Protein AF-A0A9D1MWI0-F1 (afdb_monomer)

Nearest PDB structures (foldseek):
  8dfk-assembly2_C  TM=7.932E-01  e=1.473E-01  Bacillus subtilis subsp. subtilis str. 168
  8dss-assembly1_A  TM=7.232E-01  e=2.250E-01  Geobacillus stearothermophilus ATCC 7953
  5xf9-assembly2_E  TM=3.780E-01  e=1.876E-01  Hydrogenophilus thermoluteolus
  5xfa-assembly2_E  TM=3.659E-01  e=5.928E-01  Hydrogenophilus thermoluteolus
  7d4i-assembly1_SC  TM=1.907E-01  e=3.040E+00  Saccharomyces cerevisiae S288C

Organism: NCBI:txid2840822

Solvent-accessible surface area (backbone atoms only — not comparable to full-atom values): 9830 Å² total; per-residue (Å²): 142,80,85,87,82,85,79,86,75,87,74,77,85,74,79,77,76,68,90,66,72,78,71,76,63,77,73,68,77,82,52,67,39,64,26,39,33,35,21,22,40,74,49,66,43,79,45,77,43,53,67,81,35,24,47,48,58,53,42,57,75,33,30,70,41,98,44,36,35,76,61,97,61,40,78,43,64,57,47,93,84,42,58,65,45,85,31,25,28,44,58,98,91,40,79,44,79,44,39,47,57,81,29,68,56,23,66,66,62,46,92,51,92,101,51,60,66,67,51,37,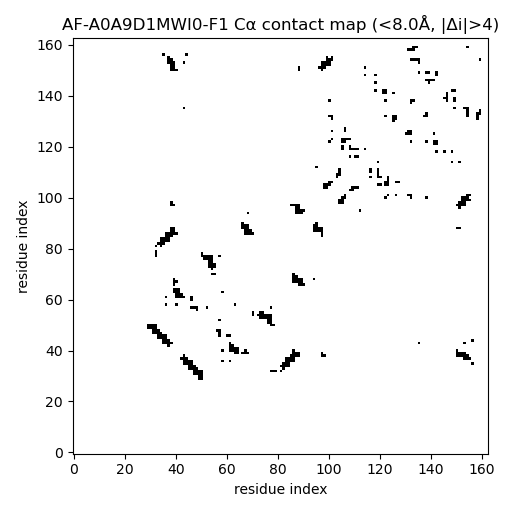44,40,45,24,56,43,29,74,74,69,66,59,67,56,47,70,69,59,45,30,64,58,33,51,98,43,31,91,52,46,46,51,29,26,66,56,73,81,49,57,65,84,120

pLDDT: mean 84.9, std 19.24, range [33.5, 98.44]

Mean predicted aligned error: 10.54 Å

Secondary structure (DSSP, 8-state):
-------------------------------EEEEEEEESBSS-EEEEEETT-BHHHHHHHH-B-TTB---SSTTPBP-TT--EEEE-EEETTEEE--EETTSHHHHTT---TTS-HHHHHHHHHHHHHHS---SHHHHHHHHGGGGGGGGGEE--HHHH---

Foldseek 3Di:
DDDDDDDDDDDDPPPPPPPCPPPPPPPDPFDKEWAQEKFQFPAGGIDIDTFQDFQLNRRVRRHHDPFWDQPPCRNHTDDNPRHYDQIWGDDPRDTDGAAALLDPCLLVLNDDPPAPSVLSPLSNVCCVVPVHDQALVSSLVSSPVPSVCSSSHIHDPVSNPPD

Sequence (163 aa):
MIAIILCCIVLCGCDVNFPFKPHVADAKPSMHFTVYVFGAVQNEGYVTVAEGADYNALLAEAGALPQTAWPAFPFTLVTEDTSFLAVQYVEGGKTYPCVNANGPLVTLRLPVENVPDEAVDLIADYVERCGKVKNKEMLEEILGEYAQHSYKFFISEADYEDN

Structure (mmCIF, N/CA/C/O backbone):
data_AF-A0A9D1MWI0-F1
#
_entry.id   AF-A0A9D1MWI0-F1
#
loop_
_atom_site.group_PDB
_atom_site.id
_atom_site.type_symbol
_atom_site.label_atom_id
_atom_site.label_alt_id
_atom_site.label_comp_id
_atom_site.label_asym_id
_atom_site.label_entity_id
_atom_site.label_seq_id
_atom_site.pdbx_PDB_ins_code
_atom_site.Cartn_x
_atom_site.Cartn_y
_atom_site.Cartn_z
_atom_site.occupancy
_atom_site.B_iso_or_equiv
_atom_site.auth_seq_id
_atom_site.auth_comp_id
_atom_site.auth_asym_id
_atom_site.auth_atom_id
_atom_site.pdbx_PDB_model_num
ATOM 1 N N . MET A 1 1 ? 62.112 41.359 -49.981 1.00 39.81 1 MET A N 1
ATOM 2 C CA . MET A 1 1 ? 60.868 40.605 -49.710 1.00 39.81 1 MET A CA 1
ATOM 3 C C . MET A 1 1 ? 60.790 39.471 -50.713 1.00 39.81 1 MET A C 1
ATOM 5 O O . MET A 1 1 ? 60.637 39.739 -51.895 1.00 39.81 1 MET A O 1
ATOM 9 N N . ILE A 1 2 ? 61.035 38.245 -50.255 1.00 37.75 2 ILE A N 1
ATOM 10 C CA . ILE A 1 2 ? 61.196 37.036 -51.072 1.00 37.75 2 ILE A CA 1
ATOM 11 C C . ILE A 1 2 ? 60.060 36.063 -50.727 1.00 37.75 2 ILE A C 1
ATOM 13 O O . ILE A 1 2 ? 59.808 35.834 -49.550 1.00 37.75 2 ILE A O 1
ATOM 17 N N . ALA A 1 3 ? 59.414 35.563 -51.787 1.00 33.50 3 ALA A N 1
ATOM 18 C CA . ALA A 1 3 ? 58.647 34.323 -51.966 1.00 33.50 3 ALA A CA 1
ATOM 19 C C . ALA A 1 3 ? 57.794 33.766 -50.804 1.00 33.50 3 ALA A C 1
ATOM 21 O O . ALA A 1 3 ? 58.319 33.248 -49.823 1.00 33.50 3 ALA A O 1
ATOM 22 N N . ILE A 1 4 ? 56.471 33.705 -51.012 1.00 47.69 4 ILE A N 1
ATOM 23 C CA . ILE A 1 4 ? 55.601 32.732 -50.334 1.00 47.69 4 ILE A CA 1
ATOM 24 C C . ILE A 1 4 ? 55.382 31.566 -51.300 1.00 47.69 4 ILE A C 1
ATOM 26 O O . ILE A 1 4 ? 54.828 31.724 -52.387 1.00 47.69 4 ILE A O 1
ATOM 30 N N . ILE A 1 5 ? 55.904 30.414 -50.890 1.00 48.19 5 ILE A N 1
ATOM 31 C CA . ILE A 1 5 ? 55.881 29.130 -51.584 1.00 48.19 5 ILE A CA 1
ATOM 32 C C . ILE A 1 5 ? 54.478 28.526 -51.469 1.00 48.19 5 ILE A C 1
ATOM 34 O O . ILE A 1 5 ? 53.982 28.275 -50.373 1.00 48.19 5 ILE A O 1
ATOM 38 N N . LEU A 1 6 ? 53.862 28.279 -52.623 1.00 47.75 6 LEU A N 1
ATOM 39 C CA . LEU A 1 6 ? 52.662 27.469 -52.781 1.00 47.75 6 LEU A CA 1
ATOM 40 C C . LEU A 1 6 ? 53.083 25.989 -52.749 1.00 47.75 6 LEU A C 1
ATOM 42 O O . LEU A 1 6 ? 53.576 25.463 -53.745 1.00 47.75 6 LEU A O 1
ATOM 46 N N . CYS A 1 7 ? 52.925 25.323 -51.604 1.00 40.28 7 CYS A N 1
ATOM 47 C CA . CYS A 1 7 ? 53.099 23.873 -51.499 1.00 40.28 7 CYS A CA 1
ATOM 48 C C . CYS A 1 7 ? 51.748 23.178 -51.679 1.00 40.28 7 CYS A C 1
ATOM 50 O O . CYS A 1 7 ? 50.958 23.060 -50.744 1.00 40.28 7 CYS A O 1
ATOM 52 N N . CYS A 1 8 ? 51.506 22.698 -52.897 1.00 43.69 8 CYS A N 1
ATOM 53 C CA . CYS A 1 8 ? 50.507 21.680 -53.183 1.00 43.69 8 CYS A CA 1
ATOM 54 C C . CYS A 1 8 ? 50.905 20.379 -52.475 1.00 43.69 8 CYS A C 1
ATOM 56 O O . CYS A 1 8 ? 51.820 19.689 -52.921 1.00 43.69 8 CYS A O 1
ATOM 58 N N . ILE A 1 9 ? 50.207 20.029 -51.395 1.00 54.09 9 ILE A N 1
ATOM 59 C CA . ILE A 1 9 ? 50.231 18.671 -50.855 1.00 54.09 9 ILE A CA 1
ATOM 60 C C . ILE A 1 9 ? 48.946 17.990 -51.316 1.00 54.09 9 ILE A C 1
ATOM 62 O O . ILE A 1 9 ? 47.867 18.182 -50.763 1.00 54.09 9 ILE A O 1
ATOM 66 N N . VAL A 1 10 ? 49.102 17.209 -52.381 1.00 49.28 10 VAL A N 1
ATOM 67 C CA . VAL A 1 10 ? 48.198 16.126 -52.754 1.00 49.28 10 VAL A CA 1
ATOM 68 C C . VAL A 1 10 ? 48.301 15.084 -51.644 1.00 49.28 10 VAL A C 1
ATOM 70 O O . VAL A 1 10 ? 49.299 14.374 -51.553 1.00 49.28 10 VAL A O 1
ATOM 73 N N . LEU A 1 11 ? 47.294 15.013 -50.777 1.00 45.34 11 LEU A N 1
ATOM 74 C CA . LEU A 1 11 ? 47.069 13.843 -49.937 1.00 45.34 11 LEU A CA 1
ATOM 75 C C . LEU A 1 11 ? 45.869 13.101 -50.503 1.00 45.34 11 LEU A C 1
ATOM 77 O O . LEU A 1 11 ? 44.740 13.586 -50.498 1.00 45.34 11 LEU A O 1
ATOM 81 N N . CYS A 1 12 ? 46.198 11.941 -51.063 1.00 42.78 12 CYS A N 1
ATOM 82 C CA . CYS A 1 12 ? 45.305 10.925 -51.571 1.00 42.78 12 CYS A CA 1
ATOM 83 C C . CYS A 1 12 ? 44.099 10.730 -50.650 1.00 42.78 12 CYS A C 1
ATOM 85 O O . CYS A 1 12 ? 44.253 10.471 -49.455 1.00 42.78 12 CYS A O 1
ATOM 87 N N . GLY A 1 13 ? 42.908 10.794 -51.244 1.00 42.75 13 GLY A N 1
ATOM 88 C CA . GLY A 1 13 ? 41.701 10.245 -50.654 1.00 42.75 13 GLY A CA 1
ATOM 89 C C . GLY A 1 13 ? 41.876 8.743 -50.470 1.00 42.75 13 GLY A C 1
ATOM 90 O O . GLY A 1 13 ? 41.648 7.962 -51.390 1.00 42.75 13 GLY A O 1
ATOM 91 N N . CYS A 1 14 ? 42.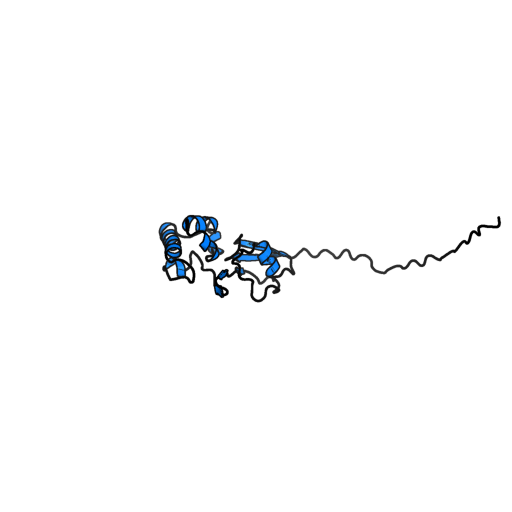300 8.342 -49.278 1.00 45.16 14 CYS A N 1
ATOM 92 C CA . CYS A 1 14 ? 41.923 7.050 -48.742 1.00 45.16 14 CYS A CA 1
ATOM 93 C C . CYS A 1 14 ? 40.499 7.221 -48.219 1.00 45.16 14 CYS A C 1
ATOM 95 O O . CYS A 1 14 ? 40.301 7.685 -47.096 1.00 45.16 14 CYS A O 1
ATOM 97 N N . ASP A 1 15 ? 39.517 6.876 -49.052 1.00 41.22 15 ASP A N 1
ATOM 98 C CA . ASP A 1 15 ? 38.183 6.518 -48.580 1.00 41.22 15 ASP A CA 1
ATOM 99 C C . ASP A 1 15 ? 38.358 5.364 -47.587 1.00 41.22 15 ASP A C 1
ATOM 101 O O . ASP A 1 15 ? 38.461 4.191 -47.957 1.00 41.22 15 ASP A O 1
ATOM 105 N N . VAL A 1 16 ? 38.455 5.690 -46.299 1.00 44.50 16 VAL A N 1
ATOM 106 C CA . VAL A 1 16 ? 38.190 4.732 -45.229 1.00 44.50 16 VAL A CA 1
ATOM 107 C C . VAL A 1 16 ? 36.699 4.453 -45.286 1.00 44.50 16 VAL A C 1
ATOM 109 O O . VAL A 1 16 ? 35.880 5.083 -44.624 1.00 44.50 16 VAL A O 1
ATOM 112 N N . ASN A 1 17 ? 36.363 3.508 -46.154 1.00 43.84 17 ASN A N 1
ATOM 113 C CA . ASN A 1 17 ? 35.065 2.881 -46.246 1.00 43.84 17 ASN A CA 1
ATOM 114 C C . ASN A 1 17 ? 34.872 2.087 -44.944 1.00 43.84 17 ASN A C 1
ATOM 116 O O . ASN A 1 17 ? 35.226 0.912 -44.849 1.00 43.84 17 ASN A O 1
ATOM 120 N N . PHE A 1 18 ? 34.420 2.768 -43.889 1.00 45.06 18 PHE A N 1
ATOM 121 C CA . PHE A 1 18 ? 33.989 2.115 -42.661 1.00 45.06 18 PHE A CA 1
ATOM 122 C C . PHE A 1 18 ? 32.847 1.162 -43.036 1.00 45.06 18 PHE A C 1
ATOM 124 O O . PHE A 1 18 ? 31.812 1.624 -43.520 1.00 45.06 18 PHE A O 1
ATOM 131 N N . PRO A 1 19 ? 32.967 -0.159 -42.809 1.00 44.00 19 PRO A N 1
ATOM 132 C CA . PRO A 1 19 ? 31.926 -1.116 -43.157 1.00 44.00 19 PRO A CA 1
ATOM 133 C C . PRO A 1 19 ? 30.846 -1.143 -42.071 1.00 44.00 19 PRO A C 1
ATOM 135 O O . PRO A 1 19 ? 30.324 -2.195 -41.724 1.00 44.00 19 PRO A O 1
ATOM 138 N N . PHE A 1 20 ? 30.510 0.013 -41.512 1.00 48.97 20 PHE A N 1
ATOM 139 C CA . PHE A 1 20 ? 29.340 0.167 -40.676 1.00 48.97 20 PHE A CA 1
ATOM 140 C C . PHE A 1 20 ? 28.348 0.969 -41.494 1.00 48.97 20 PHE A C 1
ATOM 142 O O . PHE A 1 20 ? 28.215 2.182 -41.354 1.00 48.97 20 PHE A O 1
ATOM 149 N N . LYS A 1 21 ? 27.617 0.256 -42.362 1.00 49.56 21 LYS A N 1
ATOM 150 C CA . LYS A 1 21 ? 26.245 0.681 -42.636 1.00 49.56 21 LYS A CA 1
ATOM 151 C C . LYS A 1 21 ? 25.631 0.936 -41.258 1.00 49.56 21 LYS A C 1
ATOM 153 O O . LYS A 1 21 ? 25.750 0.036 -40.421 1.00 49.56 21 LYS A O 1
ATOM 158 N N . PRO A 1 22 ? 25.030 2.104 -40.978 1.00 46.72 22 PRO A N 1
ATOM 159 C CA . PRO A 1 22 ? 24.180 2.200 -39.814 1.00 46.72 22 PRO A CA 1
ATOM 160 C C . PRO A 1 22 ? 23.142 1.105 -40.019 1.00 46.72 22 PRO A C 1
ATOM 162 O O . PRO A 1 22 ? 22.317 1.176 -40.932 1.00 46.72 22 PRO A O 1
ATOM 165 N N . HIS A 1 23 ? 23.257 0.028 -39.243 1.00 47.50 23 HIS A N 1
ATOM 166 C CA . HIS A 1 23 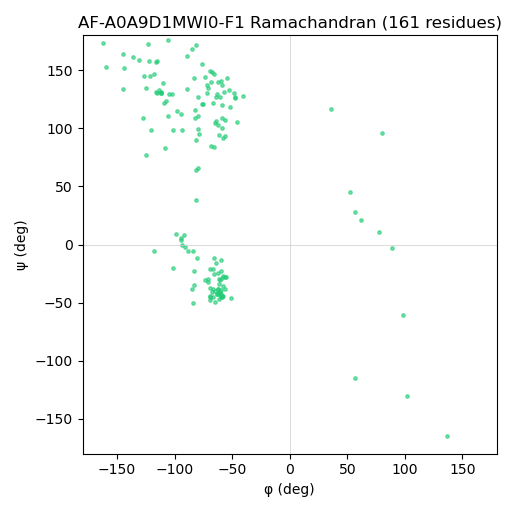? 22.112 -0.811 -39.000 1.00 47.50 23 HIS A CA 1
ATOM 167 C C . HIS A 1 23 ? 21.151 0.182 -38.364 1.00 47.50 23 HIS A C 1
ATOM 169 O O . HIS A 1 23 ? 21.313 0.571 -37.209 1.00 47.50 23 HIS A O 1
ATOM 175 N N . VAL A 1 24 ? 20.207 0.681 -39.161 1.00 50.97 24 VAL A N 1
ATOM 176 C CA . VAL A 1 24 ? 18.909 1.030 -38.619 1.00 50.97 24 VAL A CA 1
ATOM 177 C C . VAL A 1 24 ? 18.486 -0.301 -38.031 1.00 50.97 24 VAL A C 1
ATOM 179 O O . VAL A 1 24 ? 18.111 -1.212 -38.765 1.00 50.97 24 VAL A O 1
ATOM 182 N N . ALA A 1 25 ? 18.816 -0.490 -36.751 1.00 51.06 25 ALA A N 1
ATOM 183 C CA . ALA A 1 25 ? 18.333 -1.613 -35.995 1.00 51.06 25 ALA A CA 1
ATOM 184 C C . ALA A 1 25 ? 16.838 -1.539 -36.228 1.00 51.06 25 ALA A C 1
ATOM 186 O O . ALA A 1 25 ? 16.244 -0.487 -35.970 1.00 51.06 25 ALA A O 1
ATOM 187 N N . ASP A 1 26 ? 16.278 -2.583 -36.834 1.00 49.78 26 ASP A N 1
ATOM 188 C CA . ASP A 1 26 ? 14.845 -2.792 -36.819 1.00 49.78 26 ASP A CA 1
ATOM 189 C C . ASP A 1 26 ? 14.451 -2.549 -35.369 1.00 49.78 26 ASP A C 1
ATOM 191 O O . ASP A 1 26 ? 14.878 -3.299 -34.485 1.00 49.78 26 ASP A O 1
ATOM 195 N N . ALA A 1 27 ? 13.824 -1.400 -35.102 1.00 53.16 27 ALA A N 1
ATOM 196 C CA . ALA A 1 27 ? 13.504 -1.004 -33.751 1.00 53.16 27 ALA A CA 1
ATOM 197 C C . ALA A 1 27 ? 12.555 -2.092 -33.280 1.00 53.16 27 ALA A C 1
ATOM 199 O O . ALA A 1 27 ? 11.410 -2.152 -33.735 1.00 53.16 27 ALA A O 1
ATOM 200 N N . LYS A 1 28 ? 13.072 -3.024 -32.466 1.00 59.19 28 LYS A N 1
ATOM 201 C CA . LYS A 1 28 ? 12.231 -4.009 -31.807 1.00 59.19 28 LYS A CA 1
ATOM 202 C C . LYS A 1 28 ? 11.095 -3.198 -31.190 1.00 59.19 28 LYS A C 1
ATOM 204 O O . LYS A 1 28 ? 11.400 -2.166 -30.580 1.00 59.19 28 LYS A O 1
ATOM 209 N N . PRO A 1 29 ? 9.826 -3.589 -31.397 1.00 58.81 29 PRO A N 1
ATOM 210 C CA . PRO A 1 29 ? 8.735 -2.925 -30.706 1.00 58.81 29 PRO A CA 1
ATOM 211 C C . PRO A 1 29 ? 9.130 -2.835 -29.235 1.00 58.81 29 PRO A C 1
ATOM 213 O O . PRO A 1 29 ? 9.571 -3.839 -28.671 1.00 58.81 29 PRO A O 1
ATOM 216 N N . SER A 1 30 ? 9.103 -1.621 -28.676 1.00 74.12 30 SER A N 1
ATOM 217 C CA . SER A 1 30 ? 9.492 -1.401 -27.290 1.00 74.12 30 SER A CA 1
ATOM 218 C C . SER A 1 30 ? 8.576 -2.263 -26.439 1.00 74.12 30 SER A C 1
ATOM 220 O O . SER A 1 30 ? 7.366 -2.038 -26.393 1.00 74.12 30 SER A O 1
ATOM 222 N N . MET A 1 31 ? 9.128 -3.325 -25.859 1.00 88.12 31 MET A N 1
ATOM 223 C CA . MET A 1 31 ? 8.363 -4.165 -24.961 1.00 88.12 31 MET A CA 1
ATOM 224 C C . MET A 1 31 ? 8.139 -3.356 -23.686 1.00 88.12 31 MET A C 1
ATOM 226 O O . MET A 1 31 ? 9.045 -2.676 -23.202 1.00 88.12 31 MET A O 1
ATOM 230 N N . HIS A 1 32 ? 6.907 -3.373 -23.196 1.00 93.38 32 HIS A N 1
ATOM 231 C CA . HIS A 1 32 ? 6.519 -2.706 -21.966 1.00 93.38 32 HIS A CA 1
ATOM 232 C C . HIS A 1 32 ? 5.956 -3.740 -21.002 1.00 93.38 32 HIS A C 1
ATOM 234 O O . HIS A 1 32 ? 5.284 -4.683 -21.423 1.00 93.38 32 HIS A O 1
ATOM 240 N N . PHE A 1 33 ? 6.222 -3.537 -19.720 1.00 94.44 33 PHE A N 1
ATOM 241 C CA . PHE A 1 33 ? 5.673 -4.331 -18.634 1.00 94.44 33 PHE A CA 1
ATOM 242 C C . PHE A 1 33 ? 4.750 -3.451 -17.801 1.00 94.44 33 PHE A C 1
ATOM 244 O O . PHE A 1 33 ? 5.110 -2.324 -17.455 1.00 94.44 33 PHE A O 1
ATOM 251 N N . THR A 1 34 ? 3.563 -3.966 -17.495 1.00 94.81 34 THR A N 1
ATOM 252 C CA . THR A 1 34 ? 2.568 -3.289 -16.664 1.00 94.81 34 THR A CA 1
ATOM 253 C C . THR A 1 34 ? 2.487 -4.013 -15.329 1.00 94.81 34 THR A C 1
ATOM 255 O O . THR A 1 34 ? 2.225 -5.212 -15.295 1.00 94.81 34 THR A O 1
ATOM 258 N N . VAL A 1 35 ? 2.733 -3.287 -14.241 1.00 95.06 35 VAL A N 1
ATOM 259 C CA . VAL A 1 35 ? 2.808 -3.827 -12.878 1.00 95.06 35 VAL A CA 1
ATOM 260 C C . VAL A 1 35 ? 1.834 -3.067 -11.992 1.00 95.06 35 VAL A C 1
ATOM 262 O O . VAL A 1 35 ? 1.798 -1.837 -12.035 1.00 95.06 35 VAL A O 1
ATOM 265 N N . TYR A 1 36 ? 1.064 -3.773 -11.168 1.00 93.69 36 TYR A N 1
ATOM 266 C CA . TYR A 1 36 ? 0.227 -3.142 -10.152 1.00 93.69 36 TYR A CA 1
ATOM 267 C C . TYR A 1 36 ? 1.078 -2.754 -8.931 1.00 93.69 36 TYR A C 1
ATOM 269 O O . TYR A 1 36 ? 1.581 -3.613 -8.202 1.00 93.69 36 TYR A O 1
ATOM 277 N N . VAL A 1 37 ? 1.277 -1.455 -8.714 1.00 94.62 37 VAL A N 1
ATOM 278 C CA . VAL A 1 37 ? 2.067 -0.908 -7.603 1.00 94.62 37 VAL A CA 1
ATOM 279 C C . VAL A 1 37 ? 1.124 -0.386 -6.526 1.00 94.62 37 VAL A C 1
ATOM 281 O O . VAL A 1 37 ? 0.212 0.383 -6.821 1.00 94.62 37 VAL A O 1
ATOM 284 N N . PHE A 1 38 ? 1.339 -0.784 -5.273 1.00 93.19 38 PHE A N 1
ATOM 285 C CA . PHE A 1 38 ? 0.467 -0.396 -4.160 1.00 93.19 38 PHE A CA 1
ATOM 286 C C . PHE A 1 38 ? 1.229 -0.190 -2.847 1.00 93.19 38 PHE A C 1
ATOM 288 O O . PHE A 1 38 ? 2.359 -0.662 -2.696 1.00 93.19 38 PHE A O 1
ATOM 295 N N . GLY A 1 39 ? 0.596 0.479 -1.876 1.00 94.00 39 GLY A N 1
ATOM 296 C CA . GLY A 1 39 ? 1.157 0.742 -0.551 1.00 94.00 39 GLY A CA 1
ATOM 297 C C . GLY A 1 39 ? 1.683 2.168 -0.395 1.00 94.00 39 GLY A C 1
ATOM 298 O O . GLY A 1 39 ? 0.983 3.140 -0.672 1.00 94.00 39 GLY A O 1
ATOM 299 N N . ALA A 1 40 ? 2.911 2.314 0.098 1.00 95.56 40 ALA A N 1
ATOM 300 C CA . ALA A 1 40 ? 3.501 3.612 0.412 1.00 95.56 40 ALA A CA 1
ATOM 301 C C . ALA A 1 40 ? 4.045 4.324 -0.839 1.00 95.56 40 ALA A C 1
ATOM 303 O O . ALA A 1 40 ? 5.252 4.527 -0.974 1.00 95.56 40 ALA A O 1
ATOM 304 N N . VAL A 1 41 ? 3.149 4.704 -1.748 1.00 95.38 41 VAL A N 1
ATOM 305 C CA . VAL A 1 41 ? 3.410 5.483 -2.969 1.00 95.38 41 VAL A CA 1
ATOM 306 C C . VAL A 1 41 ? 2.349 6.571 -3.140 1.00 95.38 41 VAL A C 1
ATOM 308 O O . VAL A 1 41 ? 1.290 6.515 -2.521 1.00 95.38 41 VAL A O 1
ATOM 311 N N . GLN A 1 42 ? 2.642 7.576 -3.962 1.00 92.81 42 GLN A N 1
ATOM 312 C CA . GLN A 1 42 ? 1.712 8.657 -4.292 1.00 92.81 42 GLN A CA 1
ATOM 313 C C . GLN A 1 42 ? 0.557 8.141 -5.151 1.00 92.81 42 GLN A C 1
ATOM 315 O O . GLN A 1 42 ? -0.596 8.467 -4.886 1.00 92.81 42 GLN A O 1
ATOM 320 N N . ASN A 1 43 ? 0.871 7.326 -6.161 1.00 89.88 43 ASN A N 1
ATOM 321 C CA . ASN A 1 43 ? -0.099 6.817 -7.120 1.00 89.88 43 ASN A CA 1
ATOM 322 C C . ASN A 1 43 ? -0.114 5.286 -7.064 1.00 89.88 43 ASN A C 1
ATOM 324 O O . ASN A 1 43 ? 0.747 4.628 -7.647 1.00 89.88 43 ASN A O 1
ATOM 328 N N . GLU A 1 44 ? -1.087 4.721 -6.345 1.00 90.19 44 GLU A N 1
ATOM 329 C CA . GLU A 1 44 ? -1.379 3.286 -6.435 1.00 90.19 44 GLU A CA 1
ATOM 330 C C . GLU A 1 44 ? -2.079 2.974 -7.763 1.00 90.19 44 GLU A C 1
ATOM 332 O O . GLU A 1 44 ? -2.898 3.761 -8.247 1.00 90.19 44 GLU A O 1
ATOM 337 N N . GLY A 1 45 ? -1.778 1.812 -8.336 1.00 90.19 45 GLY A N 1
ATOM 338 C CA . GLY A 1 45 ? -2.397 1.340 -9.566 1.00 90.19 45 GLY A CA 1
ATOM 339 C C . GLY A 1 45 ? -1.404 0.732 -10.545 1.00 90.19 45 GLY A C 1
ATOM 340 O O . GLY A 1 45 ? -0.268 0.395 -10.211 1.00 90.19 45 GLY A O 1
ATOM 341 N N . TYR A 1 46 ? -1.855 0.584 -11.786 1.00 92.69 46 TYR A N 1
ATOM 342 C CA . TYR A 1 46 ? -1.034 0.045 -12.857 1.00 92.69 46 TYR A CA 1
ATOM 343 C C . TYR A 1 46 ? -0.018 1.063 -13.363 1.00 92.69 46 TYR A C 1
ATOM 345 O O . TYR A 1 46 ? -0.372 2.116 -13.892 1.00 92.69 46 TYR A O 1
ATOM 353 N N . VAL A 1 47 ? 1.254 0.693 -13.270 1.00 94.56 47 VAL A N 1
ATOM 354 C CA . VAL A 1 47 ? 2.382 1.459 -13.789 1.00 94.56 47 VAL A CA 1
ATOM 355 C C . VAL A 1 47 ? 2.997 0.689 -14.948 1.00 94.56 47 VAL A C 1
ATOM 357 O O . VAL A 1 47 ? 3.248 -0.511 -14.849 1.00 94.56 47 VAL A O 1
ATOM 360 N N . THR A 1 48 ? 3.221 1.377 -16.067 1.00 94.56 48 THR A N 1
ATOM 361 C CA . THR A 1 48 ? 3.818 0.781 -17.267 1.00 94.56 48 THR A CA 1
ATOM 362 C C . THR A 1 48 ? 5.243 1.280 -17.443 1.00 94.56 48 THR A C 1
ATOM 364 O O . THR A 1 48 ? 5.472 2.480 -17.558 1.00 94.56 48 THR A O 1
ATOM 367 N N . VAL A 1 49 ? 6.194 0.353 -17.513 1.00 94.31 49 VAL A N 1
ATOM 368 C CA . VAL A 1 49 ? 7.622 0.632 -17.702 1.00 94.31 49 VAL A CA 1
ATOM 369 C C . VAL A 1 49 ? 8.146 -0.064 -18.954 1.00 94.31 49 VAL A C 1
ATOM 371 O O . VAL A 1 49 ? 7.543 -1.012 -19.450 1.00 94.31 49 VAL A O 1
ATOM 374 N N . ALA A 1 50 ? 9.250 0.427 -19.513 1.00 94.00 50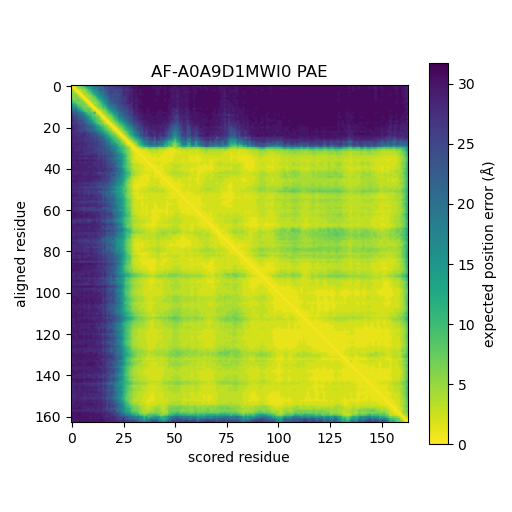 ALA A N 1
ATOM 375 C CA . ALA A 1 50 ? 9.905 -0.222 -20.649 1.00 94.00 50 ALA A CA 1
ATOM 376 C C . ALA A 1 50 ? 10.698 -1.468 -20.212 1.00 94.00 50 ALA A C 1
ATOM 378 O O . ALA A 1 50 ? 11.157 -1.558 -19.073 1.00 94.00 50 ALA A O 1
ATOM 379 N N . GLU A 1 51 ? 10.908 -2.407 -21.134 1.00 93.88 51 GLU A N 1
ATOM 380 C CA . GLU A 1 51 ? 11.825 -3.533 -20.950 1.00 93.88 51 GLU A CA 1
ATOM 381 C C . GLU A 1 51 ? 13.217 -3.034 -20.536 1.00 93.88 51 GLU A C 1
ATOM 383 O O . GLU A 1 51 ? 13.764 -2.091 -21.113 1.00 93.88 51 GLU A O 1
ATOM 388 N N . GLY A 1 52 ? 13.786 -3.670 -19.510 1.00 92.69 52 GLY A N 1
ATOM 389 C CA . GLY A 1 52 ? 15.050 -3.258 -18.901 1.00 92.69 52 GLY A CA 1
ATOM 390 C C . GLY A 1 52 ? 14.906 -2.249 -17.758 1.00 92.69 52 GLY A C 1
ATOM 391 O O . GLY A 1 52 ? 15.915 -1.920 -17.136 1.00 92.69 52 GLY A O 1
ATOM 392 N N . ALA A 1 53 ? 13.691 -1.786 -17.444 1.00 95.69 53 ALA A N 1
ATOM 393 C CA . ALA A 1 53 ? 13.427 -1.050 -16.212 1.00 95.69 53 ALA A CA 1
ATOM 394 C C . ALA A 1 53 ? 13.618 -1.943 -14.976 1.00 95.69 53 ALA A C 1
ATOM 396 O O . ALA A 1 53 ? 13.326 -3.140 -15.000 1.00 95.69 53 ALA A O 1
ATOM 397 N N . ASP A 1 54 ? 14.085 -1.345 -13.885 1.00 96.00 54 ASP A N 1
ATOM 398 C CA . ASP A 1 54 ? 14.198 -1.984 -12.579 1.00 96.00 54 ASP A CA 1
ATOM 399 C C . ASP A 1 54 ? 13.113 -1.488 -11.612 1.00 96.00 54 ASP A C 1
ATOM 401 O O . ASP A 1 54 ? 12.300 -0.612 -11.927 1.00 96.00 54 ASP A O 1
ATOM 405 N N . TYR A 1 55 ? 13.076 -2.068 -10.413 1.00 95.69 55 TYR A N 1
ATOM 406 C CA . TYR A 1 55 ? 12.116 -1.679 -9.379 1.00 95.69 55 TYR A CA 1
ATOM 407 C C . TYR A 1 55 ? 12.282 -0.222 -8.932 1.00 95.69 55 TYR A C 1
ATOM 409 O O . TYR A 1 55 ? 11.317 0.377 -8.463 1.00 95.69 55 TYR A O 1
ATOM 417 N N . ASN A 1 56 ? 13.470 0.367 -9.083 1.00 94.50 56 ASN A N 1
ATOM 418 C CA . ASN A 1 56 ? 13.692 1.783 -8.810 1.00 94.50 56 ASN A CA 1
ATOM 419 C C . ASN A 1 56 ? 12.975 2.664 -9.841 1.00 94.50 56 ASN A C 1
ATOM 421 O O . ASN A 1 56 ? 12.232 3.562 -9.454 1.00 94.50 56 ASN A O 1
ATOM 425 N N . ALA A 1 57 ? 13.116 2.367 -11.135 1.00 94.06 57 ALA A N 1
ATOM 426 C CA . ALA A 1 57 ? 12.374 3.054 -12.190 1.00 94.06 57 ALA A CA 1
ATOM 427 C C . ALA A 1 57 ? 10.857 2.898 -12.003 1.00 94.06 57 ALA A C 1
ATOM 429 O O . ALA A 1 57 ? 10.126 3.882 -12.061 1.00 94.06 57 ALA A O 1
ATOM 430 N N . LEU A 1 58 ? 10.391 1.685 -11.691 1.00 94.81 58 LEU A N 1
ATOM 431 C CA . LEU A 1 58 ? 8.978 1.422 -11.415 1.00 94.81 58 LEU A CA 1
ATOM 432 C C . LEU A 1 58 ? 8.447 2.254 -10.233 1.00 94.81 58 LEU A C 1
ATOM 434 O O . LEU A 1 58 ? 7.373 2.846 -10.315 1.00 94.81 58 LEU A O 1
ATOM 438 N N . LEU A 1 59 ? 9.211 2.331 -9.142 1.00 95.38 59 LEU A N 1
ATOM 439 C CA . LEU A 1 59 ? 8.844 3.107 -7.959 1.00 95.38 59 LEU A CA 1
ATOM 440 C C . LEU A 1 59 ? 8.928 4.623 -8.196 1.00 95.38 59 LEU A C 1
ATOM 442 O O . LEU A 1 59 ? 8.144 5.380 -7.624 1.00 95.38 59 LEU A O 1
ATOM 446 N N . ALA A 1 60 ? 9.856 5.076 -9.040 1.00 93.06 60 ALA A N 1
ATOM 447 C CA . ALA A 1 60 ? 9.948 6.473 -9.447 1.00 93.06 60 ALA A CA 1
ATOM 448 C C . ALA A 1 60 ? 8.690 6.914 -10.211 1.00 93.06 60 ALA A C 1
ATOM 450 O O . ALA A 1 60 ? 8.160 7.984 -9.919 1.00 93.06 60 ALA A O 1
ATOM 451 N N . GLU A 1 61 ? 8.178 6.070 -11.111 1.00 94.94 61 GLU A N 1
ATOM 452 C CA . GLU A 1 61 ? 6.926 6.311 -11.842 1.00 94.94 61 GLU A CA 1
ATOM 453 C C . GLU A 1 61 ? 5.692 6.283 -10.919 1.00 94.94 61 GLU A C 1
ATOM 455 O O . GLU A 1 61 ? 4.817 7.141 -11.027 1.00 94.94 61 GLU A O 1
ATOM 460 N N . ALA A 1 62 ? 5.633 5.354 -9.955 1.00 94.94 62 ALA A N 1
ATOM 461 C CA . ALA A 1 62 ? 4.558 5.313 -8.952 1.00 94.94 62 ALA A CA 1
ATOM 462 C C . ALA A 1 62 ? 4.581 6.519 -7.983 1.00 94.94 62 ALA A C 1
ATOM 464 O O . ALA A 1 62 ? 3.573 6.862 -7.360 1.00 94.94 62 ALA A O 1
ATOM 465 N N . GLY A 1 63 ? 5.736 7.177 -7.860 1.00 95.81 63 GLY A N 1
ATOM 466 C CA . GLY A 1 63 ? 5.968 8.312 -6.978 1.00 95.81 63 GLY A CA 1
ATOM 467 C C . GLY A 1 63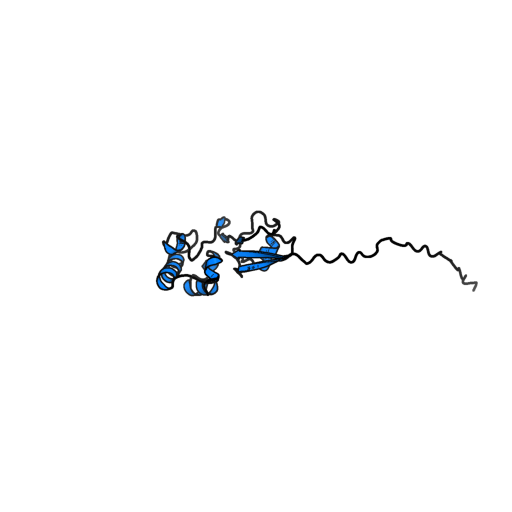 ? 6.222 7.874 -5.539 1.00 95.81 63 GLY A C 1
ATOM 468 O O . GLY A 1 63 ? 5.294 7.687 -4.757 1.00 95.81 63 GLY A O 1
ATOM 469 N N . ALA A 1 64 ? 7.491 7.759 -5.150 1.00 94.69 64 ALA A N 1
ATOM 470 C CA . ALA A 1 64 ? 7.851 7.494 -3.760 1.00 94.69 64 ALA A CA 1
ATOM 471 C C . ALA A 1 64 ? 7.387 8.629 -2.820 1.00 94.69 64 ALA A C 1
ATOM 473 O O . ALA A 1 64 ? 7.486 9.822 -3.126 1.00 94.69 64 ALA A O 1
ATOM 474 N N . LEU A 1 65 ? 6.901 8.243 -1.646 1.00 95.38 65 LEU A N 1
ATOM 475 C CA . LEU A 1 65 ? 6.628 9.106 -0.503 1.00 95.38 65 LEU A CA 1
ATOM 476 C C . LEU A 1 65 ? 7.880 9.224 0.387 1.00 95.38 65 LEU A C 1
ATOM 478 O O . LEU A 1 65 ? 8.758 8.360 0.350 1.00 95.38 65 LEU A O 1
ATOM 482 N N . PRO A 1 66 ? 7.962 10.239 1.267 1.00 94.81 66 PRO A N 1
ATOM 483 C CA . PRO A 1 66 ? 9.032 10.325 2.266 1.00 94.81 66 PRO A CA 1
ATOM 484 C C . PRO A 1 66 ? 9.138 9.091 3.175 1.00 94.81 66 PRO A C 1
ATOM 486 O O . PRO A 1 66 ? 10.215 8.782 3.678 1.00 94.81 66 PRO A O 1
ATOM 489 N N . GLN A 1 67 ? 8.020 8.398 3.394 1.00 96.19 67 GLN A N 1
ATOM 490 C CA . GLN A 1 67 ? 7.919 7.198 4.221 1.00 96.19 67 GLN A CA 1
ATOM 491 C C . GLN A 1 67 ? 8.136 5.907 3.428 1.00 96.19 67 GLN A C 1
ATOM 493 O O . GLN A 1 67 ? 8.101 4.838 4.026 1.00 96.19 67 GLN A O 1
ATOM 498 N N . THR A 1 68 ? 8.348 5.959 2.112 1.00 96.69 68 THR A N 1
ATOM 499 C CA . THR A 1 68 ? 8.549 4.758 1.296 1.00 96.69 68 THR A CA 1
ATOM 500 C C . THR A 1 68 ? 9.771 3.970 1.757 1.00 96.69 68 THR A C 1
ATOM 502 O O . THR A 1 68 ? 10.889 4.487 1.820 1.00 96.69 68 THR A O 1
ATOM 505 N N . ALA A 1 69 ? 9.574 2.682 2.022 1.00 95.38 69 ALA A N 1
ATOM 506 C CA . ALA A 1 69 ? 10.660 1.732 2.160 1.00 95.38 69 ALA A CA 1
ATOM 507 C C . ALA A 1 69 ? 11.097 1.270 0.774 1.00 95.38 69 ALA A C 1
ATOM 509 O O . ALA A 1 69 ? 10.349 0.608 0.053 1.00 95.38 69 ALA A O 1
ATOM 510 N N . TRP A 1 70 ? 12.336 1.597 0.418 1.00 91.00 70 TRP A N 1
ATOM 511 C CA . TRP A 1 70 ? 12.928 1.110 -0.818 1.00 91.00 70 TRP A CA 1
ATOM 512 C C . TRP A 1 70 ? 12.973 -0.426 -0.833 1.00 91.00 70 TRP A C 1
ATOM 514 O O . TRP A 1 70 ? 13.282 -1.035 0.199 1.00 91.00 70 TRP A O 1
ATOM 524 N N . PRO A 1 71 ? 12.701 -1.070 -1.986 1.00 88.25 71 PRO A N 1
ATOM 525 C CA . PRO A 1 71 ? 12.839 -2.513 -2.123 1.00 88.25 71 PRO A CA 1
ATOM 526 C C . PRO A 1 71 ? 14.240 -2.969 -1.714 1.00 88.25 71 PRO A C 1
ATOM 528 O O . PRO A 1 71 ? 15.225 -2.300 -2.018 1.00 88.25 71 PRO A O 1
ATOM 531 N N . ALA A 1 72 ? 14.350 -4.139 -1.078 1.00 88.19 72 ALA A N 1
ATOM 532 C CA . ALA A 1 72 ? 15.647 -4.691 -0.668 1.00 88.19 72 ALA A CA 1
ATOM 533 C C . ALA A 1 72 ? 16.607 -4.901 -1.856 1.00 88.19 72 ALA A C 1
ATOM 535 O O . ALA A 1 72 ? 17.824 -4.813 -1.702 1.00 88.19 72 ALA A O 1
ATOM 536 N N . PHE A 1 73 ? 16.046 -5.146 -3.044 1.00 90.31 73 PHE A N 1
ATOM 537 C CA . PHE A 1 73 ? 16.769 -5.306 -4.301 1.00 90.31 73 PHE A CA 1
ATOM 538 C C . PHE A 1 73 ? 16.219 -4.310 -5.336 1.00 90.31 73 PHE A C 1
ATOM 540 O O . PHE A 1 73 ? 15.427 -4.689 -6.197 1.00 90.31 73 PHE A O 1
ATOM 547 N N . PRO A 1 74 ? 16.589 -3.019 -5.247 1.00 91.00 74 PRO A N 1
ATOM 548 C CA . PRO A 1 74 ? 15.995 -1.974 -6.085 1.00 91.00 74 PRO A CA 1
ATOM 549 C C . PRO A 1 74 ? 16.397 -2.090 -7.564 1.00 91.00 74 PRO A C 1
ATOM 551 O O . PRO A 1 74 ? 15.689 -1.590 -8.426 1.00 91.00 74 PRO A O 1
ATOM 554 N N . PHE A 1 75 ? 17.501 -2.785 -7.855 1.00 94.31 75 PHE A N 1
ATOM 555 C CA . PHE A 1 75 ? 18.007 -3.034 -9.211 1.00 94.31 75 PHE A CA 1
ATOM 556 C C . PHE A 1 75 ? 17.489 -4.345 -9.824 1.00 94.31 75 PHE A C 1
ATOM 558 O O . PHE A 1 75 ? 17.986 -4.782 -10.862 1.00 94.31 75 PHE A O 1
ATOM 565 N N . THR A 1 76 ? 16.534 -5.019 -9.172 1.00 95.38 76 THR A N 1
ATOM 566 C CA . THR A 1 76 ? 15.844 -6.160 -9.781 1.00 95.38 76 THR A CA 1
ATOM 567 C C . THR A 1 76 ? 15.061 -5.669 -10.990 1.00 95.38 76 THR A C 1
ATOM 569 O O . THR A 1 76 ? 14.282 -4.724 -10.879 1.00 95.38 76 THR A O 1
ATOM 572 N N . LEU A 1 77 ? 15.287 -6.309 -12.137 1.00 96.38 77 LEU A N 1
ATOM 573 C CA . LEU A 1 77 ? 14.586 -5.987 -13.373 1.00 96.38 77 LEU A CA 1
ATOM 574 C C . LEU A 1 77 ? 13.112 -6.370 -13.274 1.00 96.38 77 LEU A C 1
ATOM 576 O O . LEU A 1 77 ? 12.775 -7.446 -12.779 1.00 96.38 77 LEU A O 1
ATOM 580 N N . VAL A 1 78 ? 12.259 -5.503 -13.807 1.00 95.81 78 VAL A N 1
ATOM 581 C CA . VAL A 1 78 ? 10.865 -5.825 -14.094 1.00 95.81 78 VAL A CA 1
ATOM 582 C C . VAL A 1 78 ? 10.838 -6.767 -15.295 1.00 95.81 78 VAL A C 1
ATOM 584 O O . VAL A 1 78 ? 11.474 -6.511 -16.320 1.00 95.81 78 VAL A O 1
ATOM 587 N N . THR A 1 79 ? 10.111 -7.867 -15.153 1.00 94.75 79 THR A N 1
ATOM 588 C CA . THR A 1 79 ? 9.927 -8.893 -16.187 1.00 94.75 79 THR A CA 1
ATOM 589 C C . THR A 1 79 ? 8.444 -9.090 -16.491 1.00 94.75 79 THR A C 1
ATOM 591 O O . THR A 1 79 ? 7.587 -8.571 -15.777 1.00 94.75 79 THR A O 1
ATOM 594 N N . GLU A 1 80 ? 8.126 -9.887 -17.514 1.00 92.69 80 GLU A N 1
ATOM 595 C CA . GLU A 1 80 ? 6.741 -10.262 -17.850 1.00 92.69 80 GLU A CA 1
ATOM 596 C C . GLU A 1 80 ? 5.991 -10.957 -16.700 1.00 92.69 80 GLU A C 1
ATOM 598 O O . GLU A 1 80 ? 4.776 -10.828 -16.590 1.00 92.69 80 GLU A O 1
ATOM 603 N N . ASP A 1 81 ? 6.722 -11.627 -15.806 1.00 93.38 81 ASP A N 1
ATOM 604 C CA . ASP A 1 81 ? 6.170 -12.309 -14.630 1.00 93.38 81 ASP A CA 1
ATOM 605 C C . ASP A 1 81 ? 5.955 -11.366 -13.430 1.00 93.38 81 ASP A C 1
ATOM 607 O O . ASP A 1 81 ? 5.432 -11.771 -12.390 1.00 93.38 81 ASP A O 1
ATOM 611 N N . THR A 1 82 ? 6.384 -10.105 -13.526 1.00 93.94 82 THR A N 1
ATOM 612 C CA . THR A 1 82 ? 6.239 -9.130 -12.439 1.00 93.94 82 THR A CA 1
ATOM 613 C C . THR A 1 82 ? 4.828 -8.549 -12.452 1.00 93.94 82 THR A C 1
ATOM 615 O O . THR A 1 82 ? 4.575 -7.538 -13.093 1.00 93.94 82 THR A O 1
ATOM 618 N N . SER A 1 83 ? 3.889 -9.175 -11.741 1.00 91.25 83 SER A N 1
ATOM 619 C CA . SER A 1 83 ? 2.491 -8.708 -11.730 1.00 91.25 83 SER A CA 1
ATOM 620 C C . SER A 1 83 ? 2.228 -7.575 -10.736 1.00 91.25 83 SER A C 1
ATOM 622 O O . SER A 1 83 ? 1.429 -6.684 -11.014 1.00 91.25 83 SER A O 1
ATOM 624 N N . PHE A 1 84 ? 2.897 -7.587 -9.580 1.00 92.88 84 PHE A N 1
ATOM 625 C CA . PHE A 1 84 ? 2.659 -6.611 -8.519 1.00 92.88 84 PHE A CA 1
ATOM 626 C C . PHE A 1 84 ? 3.933 -6.207 -7.775 1.00 92.88 84 PHE A C 1
ATOM 628 O O . PHE A 1 84 ? 4.862 -7.001 -7.615 1.00 92.88 84 PHE A O 1
ATOM 635 N N . LEU A 1 85 ? 3.940 -4.981 -7.250 1.00 94.06 85 LEU A N 1
ATOM 636 C CA . LEU A 1 85 ? 4.957 -4.480 -6.329 1.00 94.06 85 LEU A CA 1
ATOM 637 C C . LEU A 1 85 ? 4.286 -3.897 -5.079 1.00 94.06 85 LEU A C 1
ATOM 639 O O . LEU A 1 85 ? 3.691 -2.822 -5.118 1.00 94.06 85 LEU A O 1
ATOM 643 N N . ALA A 1 86 ? 4.434 -4.606 -3.957 1.00 93.06 86 ALA A N 1
ATOM 644 C CA . ALA A 1 86 ? 4.014 -4.133 -2.642 1.00 93.06 86 ALA A CA 1
ATOM 645 C C . ALA A 1 86 ? 5.088 -3.210 -2.048 1.00 93.06 86 ALA A C 1
ATOM 647 O O . ALA A 1 86 ? 6.169 -3.668 -1.659 1.00 93.06 86 ALA A O 1
ATOM 648 N N . VAL A 1 87 ? 4.796 -1.915 -1.970 1.00 95.44 87 VAL A N 1
ATOM 649 C CA . VAL A 1 87 ? 5.716 -0.900 -1.455 1.00 95.44 87 VAL A CA 1
ATOM 650 C C . VAL A 1 87 ? 5.441 -0.669 0.024 1.00 95.44 87 VAL A C 1
ATOM 652 O O . VAL A 1 87 ? 4.400 -0.145 0.405 1.00 95.44 87 VAL A O 1
ATOM 655 N N . GLN A 1 88 ? 6.399 -1.065 0.857 1.00 95.56 88 GLN A N 1
ATOM 656 C CA . GLN A 1 88 ? 6.309 -0.968 2.315 1.00 95.56 88 GLN A CA 1
ATOM 657 C C . GLN A 1 88 ? 6.651 0.444 2.812 1.00 95.56 88 GLN A C 1
ATOM 659 O O . GLN A 1 88 ? 7.148 1.267 2.040 1.00 95.56 88 GLN A O 1
ATOM 664 N N . TYR A 1 89 ? 6.447 0.728 4.102 1.00 96.19 89 TYR A N 1
ATOM 665 C CA . TYR A 1 89 ? 6.800 2.023 4.702 1.00 96.19 89 TYR A CA 1
ATOM 666 C C . TYR A 1 89 ? 7.878 1.915 5.784 1.00 96.19 89 TYR A C 1
ATOM 668 O O . TYR A 1 89 ? 8.083 0.855 6.373 1.00 96.19 89 TYR A O 1
ATOM 676 N N . VAL A 1 90 ? 8.581 3.020 6.045 1.00 95.88 90 VAL A N 1
ATOM 677 C CA . VAL A 1 90 ? 9.594 3.158 7.097 1.00 95.88 90 VAL A CA 1
ATOM 678 C C . VAL A 1 90 ? 9.105 4.109 8.177 1.00 95.88 90 VAL A C 1
ATOM 680 O O . VAL A 1 90 ? 8.729 5.246 7.901 1.00 95.88 90 VAL A O 1
ATOM 683 N N . GLU A 1 91 ? 9.200 3.677 9.430 1.00 94.81 91 GLU A N 1
ATOM 684 C CA . GLU A 1 91 ? 8.907 4.509 10.595 1.00 94.81 91 GLU A CA 1
ATOM 685 C C . GLU A 1 91 ? 9.846 4.141 11.748 1.00 94.81 91 GLU A C 1
ATOM 687 O O . GLU A 1 91 ? 10.136 2.971 11.996 1.00 94.81 91 GLU A O 1
ATOM 692 N N . GLY A 1 92 ? 10.430 5.139 12.416 1.00 92.00 92 GLY A N 1
ATOM 693 C CA . GLY A 1 92 ? 11.402 4.886 13.490 1.00 92.00 92 GLY A CA 1
ATOM 694 C C . GLY A 1 92 ? 12.610 4.027 13.073 1.00 92.00 92 GLY A C 1
ATOM 695 O O . GLY A 1 92 ? 13.166 3.310 13.902 1.00 92.00 92 GLY A O 1
ATOM 696 N N . GLY A 1 93 ? 12.998 4.061 11.791 1.00 91.31 93 GLY A N 1
ATOM 697 C CA . GLY A 1 93 ? 14.116 3.278 11.248 1.00 91.31 93 GLY A CA 1
ATOM 698 C C . GLY A 1 93 ? 13.812 1.798 10.992 1.00 91.31 93 GLY A C 1
ATOM 699 O O . GLY A 1 93 ? 14.737 1.028 10.738 1.00 91.31 93 GLY A O 1
ATOM 700 N N . LYS A 1 94 ? 12.542 1.388 11.057 1.00 93.88 94 LYS A N 1
ATOM 701 C CA . LYS A 1 94 ? 12.088 0.025 10.758 1.00 93.88 94 LYS A CA 1
ATOM 702 C C . LYS A 1 94 ? 11.129 0.028 9.576 1.00 93.88 94 LYS A C 1
ATOM 704 O O . LYS A 1 94 ? 10.366 0.975 9.413 1.00 93.88 94 LYS A O 1
ATOM 709 N N . THR A 1 95 ? 11.171 -1.041 8.789 1.00 94.94 95 THR A N 1
ATOM 710 C CA . THR A 1 95 ? 10.240 -1.273 7.680 1.00 94.94 95 THR A CA 1
ATOM 711 C C . THR A 1 95 ? 9.016 -2.032 8.175 1.00 94.94 95 THR A C 1
ATOM 713 O O . THR A 1 95 ? 9.166 -3.047 8.856 1.00 94.94 95 THR A O 1
ATOM 716 N N . TYR A 1 96 ? 7.829 -1.583 7.781 1.00 95.12 96 TYR A N 1
ATOM 717 C CA . TYR A 1 96 ? 6.547 -2.181 8.140 1.00 95.12 96 TYR A CA 1
ATOM 718 C C . TYR A 1 96 ? 5.709 -2.485 6.903 1.00 95.12 96 TYR A C 1
ATOM 720 O O . TYR A 1 96 ? 5.760 -1.722 5.933 1.00 95.12 96 TYR A O 1
ATOM 728 N N . PRO A 1 97 ? 4.930 -3.580 6.929 1.00 93.94 97 PRO A N 1
ATOM 729 C CA . PRO A 1 97 ? 4.058 -3.911 5.826 1.00 93.94 97 PRO A CA 1
ATOM 730 C C . PRO A 1 97 ? 2.852 -2.967 5.750 1.00 93.94 97 PRO A C 1
ATOM 732 O O . PRO A 1 97 ? 2.216 -2.706 6.770 1.00 93.94 97 PRO A O 1
ATOM 735 N N . CYS A 1 98 ? 2.483 -2.517 4.551 1.00 94.75 98 CYS A N 1
ATOM 736 C CA . CYS A 1 98 ? 1.176 -1.894 4.336 1.00 94.75 98 CYS A CA 1
ATOM 737 C C . CYS A 1 98 ? 0.052 -2.932 4.508 1.00 94.75 98 CYS A C 1
ATOM 739 O O . CYS A 1 98 ? 0.217 -4.111 4.179 1.00 94.75 98 CYS A O 1
ATOM 741 N N . VAL A 1 99 ? -1.113 -2.493 4.986 1.00 96.06 99 VAL A N 1
ATOM 742 C CA . VAL A 1 99 ? -2.269 -3.361 5.274 1.00 96.06 99 VAL A CA 1
ATOM 743 C C . VAL A 1 99 ? -3.404 -3.128 4.277 1.00 96.06 99 VAL A C 1
ATOM 745 O O . VAL A 1 99 ? -3.717 -1.992 3.946 1.00 96.06 99 VAL A O 1
ATOM 748 N N . ASN A 1 100 ? -4.064 -4.189 3.809 1.00 95.56 100 ASN A N 1
ATOM 749 C CA . ASN A 1 100 ? -5.244 -4.029 2.954 1.00 95.56 100 ASN A CA 1
ATOM 750 C C . ASN A 1 100 ? -6.389 -3.392 3.764 1.00 95.56 100 ASN A C 1
ATOM 752 O O . ASN A 1 100 ? -6.821 -3.982 4.758 1.00 95.56 100 ASN A O 1
ATOM 756 N N . ALA A 1 101 ? -6.905 -2.242 3.321 1.00 96.62 101 ALA A N 1
ATOM 757 C CA . ALA A 1 101 ? -8.017 -1.542 3.973 1.00 96.62 101 ALA A CA 1
ATOM 758 C C . ALA A 1 101 ? -9.310 -2.379 4.025 1.00 96.62 101 ALA A C 1
ATOM 760 O O . ALA A 1 101 ? -10.081 -2.273 4.973 1.00 96.62 101 ALA A O 1
ATOM 761 N N . ASN A 1 102 ? -9.518 -3.253 3.037 1.00 96.31 102 ASN A N 1
ATOM 762 C CA . ASN A 1 102 ? -10.649 -4.187 2.976 1.00 96.31 102 ASN A CA 1
ATOM 763 C C . ASN A 1 102 ? -10.299 -5.573 3.549 1.00 96.31 102 ASN A C 1
ATOM 765 O O . ASN A 1 102 ? -11.085 -6.514 3.463 1.00 96.31 102 ASN A O 1
ATOM 769 N N . GLY A 1 103 ? -9.086 -5.733 4.084 1.00 95.50 103 GLY A N 1
ATOM 770 C CA . GLY A 1 103 ? -8.567 -7.005 4.564 1.00 95.50 103 GLY A CA 1
ATOM 771 C C . GLY A 1 103 ? -8.971 -7.336 6.004 1.00 95.50 103 GLY A C 1
ATOM 772 O O . GLY A 1 103 ? -9.396 -6.464 6.763 1.00 95.50 103 GLY A O 1
ATOM 773 N N . PRO A 1 104 ? -8.743 -8.590 6.436 1.00 96.00 104 PRO A N 1
ATOM 774 C CA . PRO A 1 104 ? -9.182 -9.085 7.740 1.00 96.00 104 PRO A CA 1
ATOM 775 C C . PRO A 1 104 ? -8.569 -8.345 8.931 1.00 96.00 104 PRO A C 1
ATOM 777 O O . PRO A 1 104 ? -9.219 -8.257 9.965 1.00 96.00 104 PRO A O 1
ATOM 780 N N . LEU A 1 105 ? -7.350 -7.801 8.811 1.00 96.00 105 LEU A N 1
ATOM 781 C CA . LEU A 1 105 ? -6.756 -6.996 9.886 1.00 96.00 105 LEU A CA 1
ATOM 782 C C . LEU A 1 105 ? -7.621 -5.771 10.208 1.00 96.00 105 LEU A C 1
ATOM 784 O O . LEU A 1 105 ? -7.816 -5.459 11.376 1.00 96.00 105 LEU A O 1
ATOM 788 N N . VAL A 1 106 ? -8.192 -5.134 9.185 1.00 97.81 106 VAL A N 1
ATOM 789 C CA . VAL A 1 106 ? -9.048 -3.959 9.355 1.00 97.81 106 VAL A CA 1
ATOM 790 C C . VAL A 1 106 ? -10.478 -4.371 9.678 1.00 97.81 106 VAL A C 1
ATOM 792 O O . VAL A 1 106 ? -11.028 -3.932 10.681 1.00 97.81 106 VAL A O 1
ATOM 795 N N . THR A 1 107 ? -11.079 -5.281 8.906 1.00 97.12 107 THR A N 1
ATOM 796 C CA . THR A 1 107 ? -12.496 -5.645 9.099 1.00 97.12 107 THR A CA 1
ATOM 797 C C . THR A 1 107 ? -12.769 -6.347 10.430 1.00 97.12 107 THR A C 1
ATOM 799 O O . THR A 1 107 ? -13.891 -6.304 10.928 1.00 97.12 107 THR A O 1
ATOM 802 N N . LEU A 1 108 ? -11.763 -7.005 11.017 1.00 97.44 108 LEU A N 1
ATOM 803 C CA . LEU A 1 108 ? -11.849 -7.607 12.352 1.00 97.44 108 LEU A CA 1
ATOM 804 C C . LEU A 1 108 ? -11.335 -6.681 13.464 1.00 97.44 108 LEU A C 1
ATOM 806 O O . LEU A 1 108 ? -11.271 -7.125 14.609 1.00 97.44 108 LEU A O 1
ATOM 810 N N . ARG A 1 109 ? -10.982 -5.426 13.145 1.00 97.94 109 ARG A N 1
ATOM 811 C CA . ARG A 1 109 ? -10.467 -4.418 14.088 1.00 97.94 109 ARG A CA 1
ATOM 812 C C . ARG A 1 109 ? -9.276 -4.944 14.897 1.00 97.94 109 ARG A C 1
ATOM 814 O O . ARG A 1 109 ? -9.226 -4.846 16.122 1.00 97.94 109 ARG A O 1
ATOM 821 N N . LEU A 1 110 ? -8.338 -5.595 14.209 1.00 97.38 110 LEU A N 1
ATOM 822 C CA . LEU A 1 110 ? -7.113 -6.089 14.827 1.00 97.38 110 LEU A CA 1
ATOM 823 C C . LEU A 1 110 ? -6.086 -4.952 14.911 1.00 97.38 110 LEU A C 1
ATOM 825 O O . LEU A 1 110 ? -5.987 -4.166 13.967 1.00 97.38 110 LEU A O 1
ATOM 829 N N . PRO A 1 111 ? -5.279 -4.884 15.987 1.00 94.06 111 PRO A N 1
ATOM 830 C CA . PRO A 1 111 ? -4.238 -3.870 16.105 1.00 94.06 111 PRO A CA 1
ATOM 831 C C . PRO A 1 111 ? -3.262 -3.919 14.926 1.00 94.06 111 PRO A C 1
ATOM 833 O O . PRO A 1 111 ? -2.732 -4.985 14.591 1.00 94.06 111 PRO A O 1
ATOM 836 N N . VAL A 1 112 ? -2.992 -2.757 14.329 1.00 93.94 112 VAL A N 1
ATOM 837 C CA . VAL A 1 112 ? -2.010 -2.589 13.251 1.00 93.94 112 VAL A CA 1
ATOM 838 C C . VAL A 1 112 ? -0.831 -1.772 13.769 1.00 93.94 112 VAL A C 1
ATOM 840 O O . VAL A 1 112 ? -0.990 -0.715 14.375 1.00 93.94 112 VAL A O 1
ATOM 843 N N . GLU A 1 113 ? 0.385 -2.267 13.548 1.00 91.06 113 GLU A N 1
ATOM 844 C CA . GLU A 1 113 ? 1.581 -1.651 14.116 1.00 91.06 113 GLU A CA 1
ATOM 845 C C . GLU A 1 113 ? 1.803 -0.223 13.584 1.00 91.06 113 GLU A C 1
ATOM 847 O O . GLU A 1 113 ? 1.832 0.024 12.378 1.00 91.06 113 GLU A O 1
ATOM 852 N N . ASN A 1 114 ? 2.010 0.725 14.502 1.00 92.06 114 ASN A N 1
ATOM 853 C CA . ASN A 1 114 ? 2.162 2.157 14.215 1.00 92.06 114 ASN A CA 1
ATOM 854 C C . ASN A 1 114 ? 0.938 2.817 13.554 1.00 92.06 114 ASN A C 1
ATOM 856 O O . ASN A 1 114 ? 1.056 3.884 12.947 1.00 92.06 114 ASN A O 1
ATOM 860 N N . VAL A 1 115 ? -0.245 2.229 13.682 1.00 94.94 115 VAL A N 1
ATOM 861 C CA . VAL A 1 115 ? -1.506 2.840 13.264 1.00 94.94 115 VAL A CA 1
ATOM 862 C C . VAL A 1 115 ? -2.356 3.060 14.518 1.00 94.94 115 VAL A C 1
ATOM 864 O O . VAL A 1 115 ? -2.470 2.135 15.317 1.00 94.94 115 VAL A O 1
ATOM 867 N N . PRO A 1 116 ? -2.921 4.262 14.735 1.00 96.50 116 PRO A N 1
ATOM 868 C CA . PRO A 1 116 ? -3.893 4.475 15.805 1.00 96.50 116 PRO A CA 1
ATOM 869 C C . PRO A 1 116 ? -5.105 3.555 15.636 1.00 96.50 116 PRO A C 1
ATOM 871 O O . PRO A 1 116 ? -5.613 3.423 14.520 1.00 96.50 116 PRO A O 1
ATOM 874 N N . ASP A 1 117 ? -5.586 2.957 16.725 1.00 97.62 117 ASP A N 1
ATOM 875 C CA . ASP A 1 117 ? -6.735 2.042 16.684 1.00 97.62 117 ASP A CA 1
ATOM 876 C C . ASP A 1 117 ? -7.977 2.745 16.106 1.00 97.62 117 ASP A C 1
ATOM 878 O O . ASP A 1 117 ? -8.699 2.166 15.297 1.00 97.62 117 ASP A O 1
ATOM 882 N N . GLU A 1 118 ? -8.154 4.039 16.392 1.00 98.00 118 GLU A N 1
ATOM 883 C CA . GLU A 1 118 ? -9.253 4.849 15.859 1.00 98.00 118 GLU A CA 1
ATOM 884 C C . GLU A 1 118 ? -9.228 4.950 14.326 1.00 98.00 118 GLU A C 1
ATOM 886 O O . GLU A 1 118 ? -10.278 4.975 13.686 1.00 98.00 118 GLU A O 1
ATOM 891 N N . ALA A 1 119 ? -8.040 4.970 13.713 1.00 97.94 119 ALA A N 1
ATOM 892 C CA . ALA A 1 119 ? -7.911 4.983 12.258 1.00 97.94 119 ALA A CA 1
ATOM 893 C C . ALA A 1 119 ? -8.349 3.643 11.646 1.00 97.94 119 ALA A C 1
ATOM 895 O O . ALA A 1 119 ? -8.972 3.623 10.585 1.00 97.94 119 ALA A O 1
ATOM 896 N N . VAL A 1 120 ? -8.050 2.525 12.318 1.00 98.25 120 VAL A N 1
ATOM 897 C CA . VAL A 1 120 ? -8.511 1.190 11.903 1.00 98.25 120 VAL A CA 1
ATOM 898 C C . VAL A 1 120 ? -10.029 1.090 12.046 1.00 98.25 120 VAL A C 1
ATOM 900 O O . VAL A 1 120 ? -10.696 0.637 11.114 1.00 98.25 120 VAL A O 1
ATOM 903 N N . ASP A 1 121 ? -10.577 1.566 13.165 1.00 98.25 121 ASP A N 1
ATOM 904 C CA . ASP A 1 121 ? -12.014 1.550 13.442 1.00 98.25 121 ASP A CA 1
ATOM 905 C C . ASP A 1 121 ? -12.811 2.366 12.417 1.00 98.25 121 ASP A C 1
ATOM 907 O O . ASP A 1 121 ? -13.827 1.884 11.919 1.00 98.25 121 ASP A O 1
ATOM 911 N N . LEU A 1 122 ? -12.328 3.550 12.016 1.00 98.44 122 LEU A N 1
ATOM 912 C CA . LEU A 1 122 ? -12.973 4.369 10.979 1.00 98.44 122 LEU A CA 1
ATOM 913 C C . LEU A 1 122 ? -13.114 3.624 9.646 1.00 98.44 122 LEU A C 1
ATOM 915 O O . LEU A 1 122 ? -14.172 3.670 9.009 1.00 98.44 122 LEU A O 1
ATOM 919 N N . ILE A 1 123 ? -12.059 2.922 9.226 1.00 98.31 123 ILE A N 1
ATOM 920 C CA . ILE A 1 123 ? -12.085 2.135 7.991 1.00 98.31 123 ILE A CA 1
ATOM 921 C C . ILE A 1 123 ? -13.018 0.933 8.155 1.00 98.31 123 ILE A C 1
ATOM 923 O O . ILE A 1 123 ? -13.847 0.681 7.281 1.00 98.31 123 ILE A O 1
ATOM 927 N N . ALA A 1 124 ? -12.928 0.214 9.275 1.00 98.38 124 ALA A N 1
ATOM 928 C CA . ALA A 1 124 ? -13.770 -0.945 9.554 1.00 98.38 124 ALA A CA 1
ATOM 929 C C . ALA A 1 124 ? -15.265 -0.583 9.565 1.00 98.38 124 ALA A C 1
ATOM 931 O O . ALA A 1 124 ? -16.067 -1.261 8.922 1.00 98.38 124 ALA A O 1
ATOM 932 N N . ASP A 1 125 ? -15.631 0.519 10.222 1.00 98.44 125 ASP A N 1
ATOM 933 C CA . ASP A 1 125 ? -16.999 1.040 10.272 1.00 98.44 125 ASP A CA 1
ATOM 934 C C . ASP A 1 125 ? -17.508 1.440 8.884 1.00 98.44 125 ASP A C 1
ATOM 936 O O . ASP A 1 125 ? -18.680 1.229 8.552 1.00 98.44 125 ASP A O 1
ATOM 940 N N . TYR A 1 126 ? -16.639 2.016 8.047 1.00 98.19 126 TYR A N 1
ATOM 941 C CA . TYR A 1 126 ? -16.985 2.302 6.660 1.00 98.19 126 TYR A CA 1
ATOM 942 C C . TYR A 1 126 ? -17.233 1.015 5.874 1.00 98.19 126 TYR A C 1
ATOM 944 O O . TYR A 1 126 ? -18.259 0.908 5.208 1.00 98.19 126 TYR A O 1
ATOM 952 N N . VAL A 1 127 ? -16.334 0.034 5.955 1.00 97.25 127 VAL A N 1
ATOM 953 C CA . VAL A 1 127 ? -16.469 -1.251 5.254 1.00 97.25 127 VAL A CA 1
ATOM 954 C C . VAL A 1 127 ? -17.752 -1.972 5.682 1.00 97.25 127 VAL A C 1
ATOM 956 O O . VAL A 1 127 ? -18.506 -2.435 4.830 1.00 97.25 127 VAL A O 1
ATOM 959 N N . GLU A 1 128 ? -18.077 -1.984 6.976 1.00 97.50 128 GLU A N 1
ATOM 960 C CA . GLU A 1 128 ? -19.311 -2.582 7.503 1.00 97.50 128 GLU A CA 1
ATOM 961 C C . GLU A 1 128 ? -20.580 -1.891 6.971 1.00 97.50 128 GLU A C 1
ATOM 963 O O . GLU A 1 128 ? -21.571 -2.552 6.655 1.00 97.50 128 GLU A O 1
ATOM 968 N N . ARG A 1 129 ? -20.555 -0.561 6.830 1.00 97.38 129 ARG A N 1
ATOM 969 C CA . ARG A 1 129 ? -21.711 0.238 6.391 1.00 97.38 129 ARG A CA 1
ATOM 970 C C . ARG A 1 129 ? -21.864 0.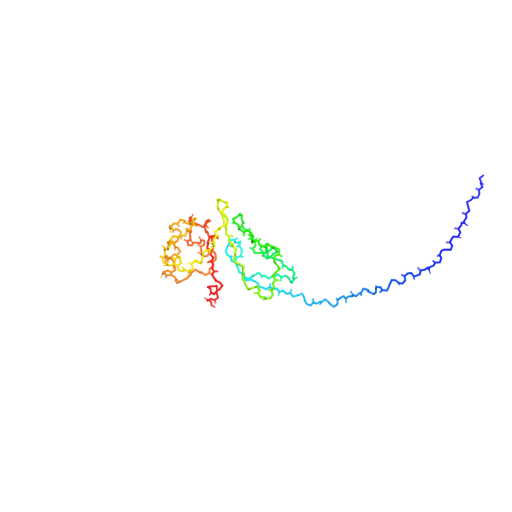327 4.872 1.00 97.38 129 ARG A C 1
ATOM 972 O O . ARG A 1 129 ? -22.986 0.375 4.370 1.00 97.38 129 ARG A O 1
ATOM 979 N N . CYS A 1 130 ? -20.753 0.430 4.153 1.00 95.00 130 CYS A N 1
ATOM 980 C CA . CYS A 1 130 ? -20.686 0.815 2.741 1.00 95.00 130 CYS A CA 1
ATOM 981 C C . CYS A 1 130 ? -20.105 -0.289 1.842 1.00 95.00 130 CYS A C 1
ATOM 983 O O . CYS A 1 130 ? -20.126 -0.152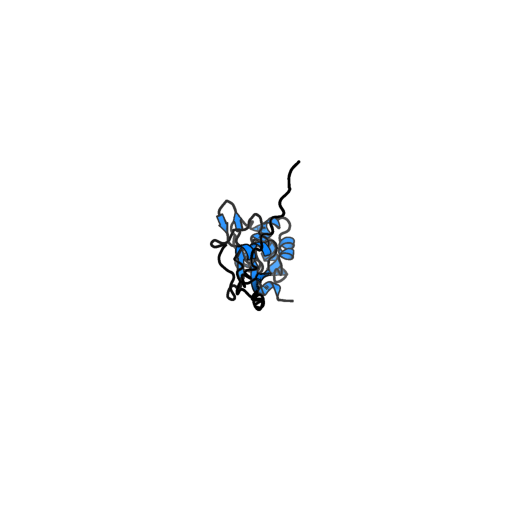 0.620 1.00 95.00 130 CYS A O 1
ATOM 985 N N . GLY A 1 131 ? -19.625 -1.394 2.415 1.00 94.00 131 GLY A N 1
ATOM 986 C CA . GLY A 1 131 ? -19.167 -2.581 1.698 1.00 94.00 131 GLY A CA 1
ATOM 987 C C . GLY A 1 131 ? -17.655 -2.639 1.514 1.00 94.00 131 GLY A C 1
ATOM 988 O O . GLY A 1 131 ? -17.041 -3.595 1.970 1.00 94.00 131 GLY A O 1
ATOM 989 N N . LYS A 1 132 ? -17.046 -1.660 0.835 1.00 94.25 132 LYS A N 1
ATOM 990 C CA . LYS A 1 132 ? -15.588 -1.625 0.626 1.00 94.25 132 LYS A CA 1
ATOM 991 C C . LYS A 1 132 ? -15.049 -0.243 0.283 1.00 94.25 132 LYS A C 1
ATOM 993 O O . LYS A 1 132 ? -15.745 0.556 -0.344 1.00 94.25 132 LYS A O 1
ATOM 998 N N . VAL A 1 133 ? -13.788 -0.002 0.628 1.00 94.75 133 VAL A N 1
ATOM 999 C CA . VAL A 1 133 ? -13.001 1.151 0.177 1.00 94.75 133 VAL A CA 1
ATOM 1000 C C . VAL A 1 133 ? -12.494 0.884 -1.240 1.00 94.75 133 VAL A C 1
ATOM 1002 O O . VAL A 1 133 ? -11.889 -0.158 -1.490 1.00 94.75 133 VAL A O 1
ATOM 1005 N N . LYS A 1 134 ? -12.755 1.803 -2.176 1.00 91.44 134 LYS A N 1
ATOM 1006 C CA . LYS A 1 134 ? -12.500 1.587 -3.614 1.00 91.44 134 LYS A CA 1
ATOM 1007 C C . LYS A 1 134 ? -11.231 2.242 -4.158 1.00 91.44 134 LYS A C 1
ATOM 1009 O O . LYS A 1 134 ? -10.789 1.875 -5.238 1.00 91.44 134 LYS A O 1
ATOM 1014 N N . ASN A 1 135 ? -10.684 3.242 -3.473 1.00 90.56 135 ASN A N 1
ATOM 1015 C CA . ASN A 1 135 ? -9.477 3.948 -3.902 1.00 90.56 135 ASN A CA 1
ATOM 1016 C C . ASN A 1 135 ? -8.845 4.724 -2.732 1.00 90.56 135 ASN A C 1
ATOM 1018 O O . ASN A 1 135 ? -9.415 4.807 -1.641 1.00 90.56 135 ASN A O 1
ATOM 10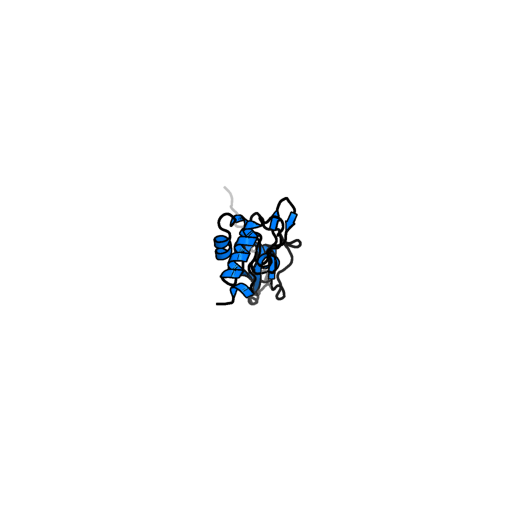22 N N . LYS A 1 136 ? -7.658 5.290 -2.975 1.00 90.00 136 LYS A N 1
ATOM 1023 C CA . LYS A 1 136 ? -6.885 6.040 -1.976 1.00 90.00 136 LYS A CA 1
ATOM 1024 C C . LYS A 1 136 ? -7.550 7.346 -1.531 1.00 90.00 136 LYS A C 1
ATOM 1026 O O . LYS A 1 136 ? -7.510 7.660 -0.350 1.00 90.00 136 LYS A O 1
ATOM 1031 N N . GLU A 1 137 ? -8.193 8.067 -2.446 1.00 92.19 137 GLU A N 1
ATOM 1032 C CA . GLU A 1 137 ? -8.902 9.317 -2.133 1.00 9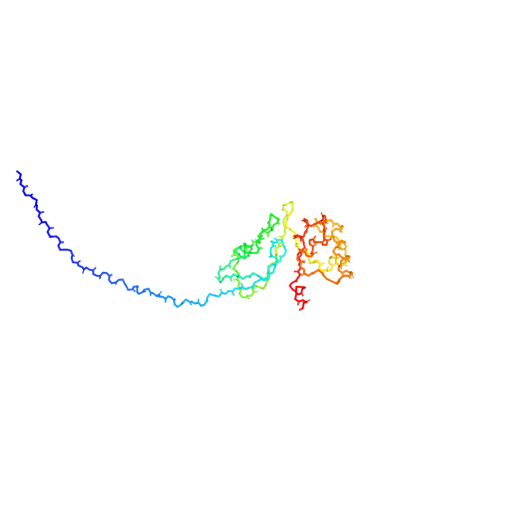2.19 137 GLU A CA 1
ATOM 1033 C C . GLU A 1 137 ? -10.035 9.066 -1.126 1.00 92.19 137 GLU A C 1
ATOM 1035 O O . GLU A 1 137 ? -10.107 9.702 -0.079 1.00 92.19 137 GLU A O 1
ATOM 1040 N N . MET A 1 138 ? -10.844 8.035 -1.371 1.00 95.00 138 MET A N 1
ATOM 1041 C CA . MET A 1 138 ? -11.890 7.585 -0.457 1.00 95.00 138 MET A CA 1
ATOM 1042 C C . MET A 1 138 ? -11.321 7.157 0.898 1.00 95.00 138 MET A C 1
ATOM 1044 O O . MET A 1 138 ? -11.911 7.458 1.932 1.00 95.00 138 MET A O 1
ATOM 1048 N N . LEU A 1 139 ? -10.182 6.458 0.915 1.00 95.88 139 LEU A N 1
ATOM 1049 C CA . LEU A 1 139 ? -9.511 6.101 2.165 1.00 95.88 139 LEU A CA 1
ATOM 1050 C C . LEU A 1 139 ? -9.138 7.351 2.976 1.00 95.88 139 LEU A C 1
ATOM 1052 O O . LEU A 1 139 ? -9.352 7.382 4.185 1.00 95.88 139 LEU A O 1
ATOM 1056 N N . GLU A 1 140 ? -8.582 8.372 2.330 1.00 96.25 140 GLU A N 1
ATOM 1057 C CA . GLU A 1 140 ? -8.197 9.627 2.982 1.00 96.25 140 GLU A CA 1
ATOM 1058 C C . GLU A 1 140 ? -9.409 10.384 3.531 1.00 96.25 140 GLU A C 1
ATOM 1060 O O . GLU A 1 140 ? -9.363 10.871 4.662 1.00 96.25 140 GLU A O 1
ATOM 1065 N N . GLU A 1 141 ? -10.520 10.404 2.790 1.00 97.31 141 GLU A N 1
ATOM 1066 C CA . GLU A 1 141 ? -11.791 10.965 3.258 1.00 97.31 141 GLU A CA 1
ATOM 1067 C C . GLU A 1 141 ? -12.337 10.231 4.491 1.00 97.31 141 GLU A C 1
ATOM 1069 O O . GLU A 1 141 ? -12.789 10.875 5.439 1.00 97.31 141 GLU A O 1
ATOM 1074 N N . ILE A 1 142 ? -12.276 8.893 4.504 1.00 97.94 142 ILE A N 1
ATOM 1075 C CA . ILE A 1 142 ? -12.705 8.064 5.643 1.00 97.94 142 ILE A CA 1
ATOM 1076 C C . ILE A 1 142 ? -11.840 8.340 6.874 1.00 97.94 142 ILE A C 1
ATOM 1078 O O . ILE A 1 142 ? -12.358 8.437 7.986 1.00 97.94 142 ILE A O 1
ATOM 1082 N N . LEU A 1 143 ? -10.527 8.461 6.674 1.00 97.94 143 LEU A N 1
ATOM 1083 C CA . LEU A 1 143 ? -9.566 8.681 7.748 1.00 97.94 143 LEU A CA 1
ATOM 1084 C C . LEU A 1 143 ? -9.661 10.089 8.353 1.00 97.94 143 LEU A C 1
ATOM 1086 O O . LEU A 1 143 ? -9.362 10.254 9.534 1.00 97.94 143 LEU A O 1
ATOM 1090 N N . GLY A 1 144 ? -10.063 11.106 7.587 1.00 97.56 144 GLY A N 1
ATOM 1091 C CA . GLY A 1 144 ? -10.260 12.465 8.093 1.00 97.56 144 GLY A CA 1
ATOM 1092 C C . GLY A 1 144 ? -9.003 13.030 8.766 1.00 97.56 144 GLY A C 1
ATOM 1093 O O . GLY A 1 144 ? -7.974 13.224 8.124 1.00 97.56 144 GLY A O 1
ATOM 1094 N N . GLU A 1 145 ? -9.055 13.280 10.078 1.00 97.25 145 GLU A N 1
ATOM 1095 C CA . GLU A 1 145 ? -7.891 13.760 10.847 1.00 97.25 145 GLU A CA 1
ATOM 1096 C C . GLU A 1 145 ? -6.734 12.747 10.940 1.00 97.25 145 GLU A C 1
ATOM 1098 O O . GLU A 1 145 ? -5.624 13.098 11.343 1.00 97.25 145 GLU A O 1
ATOM 1103 N N . TYR A 1 146 ? -6.981 11.497 10.546 1.00 97.25 146 TYR A N 1
ATOM 1104 C CA . TYR A 1 146 ? -5.991 10.431 10.444 1.00 97.25 146 TYR A CA 1
ATOM 1105 C C . TYR A 1 146 ? -5.478 10.229 9.012 1.00 97.25 146 TYR A C 1
ATOM 1107 O O . TYR A 1 146 ? -4.758 9.260 8.768 1.00 97.25 146 TYR A O 1
ATOM 1115 N N . ALA A 1 147 ? -5.808 11.108 8.055 1.00 96.69 147 ALA A N 1
ATOM 1116 C CA . ALA A 1 147 ? -5.426 10.954 6.645 1.00 96.69 147 ALA A CA 1
ATOM 1117 C C . ALA A 1 147 ? -3.910 10.792 6.437 1.00 96.69 147 ALA A C 1
ATOM 1119 O O . ALA A 1 147 ? -3.487 10.069 5.539 1.00 96.69 147 ALA A O 1
ATOM 1120 N N . GLN A 1 148 ? -3.069 11.346 7.320 1.00 94.81 148 GLN A N 1
ATOM 1121 C CA . GLN A 1 148 ? -1.621 11.105 7.311 1.00 94.81 148 GLN A CA 1
ATOM 1122 C C . GLN A 1 148 ? -1.226 9.630 7.480 1.00 94.81 148 GLN A C 1
ATOM 1124 O O . GLN A 1 148 ? -0.065 9.305 7.275 1.00 94.81 148 GLN A O 1
ATOM 1129 N N . HIS A 1 149 ? -2.133 8.737 7.875 1.00 96.00 149 HIS A N 1
ATOM 1130 C CA . HIS A 1 149 ? -1.891 7.299 7.971 1.00 96.00 149 HIS A CA 1
ATOM 1131 C C . HIS A 1 149 ? -2.295 6.538 6.698 1.00 96.00 149 HIS A C 1
ATOM 1133 O O . HIS A 1 149 ? -2.087 5.327 6.648 1.00 96.00 149 HIS A O 1
ATOM 1139 N N . SER A 1 150 ? -2.815 7.205 5.657 1.00 95.75 150 SER A N 1
ATOM 1140 C CA . SER A 1 150 ? -3.322 6.552 4.439 1.00 95.75 150 SER A CA 1
ATOM 1141 C C . SER A 1 150 ? -2.275 5.662 3.763 1.00 95.75 150 SER A C 1
ATOM 1143 O O . SER A 1 150 ? -2.597 4.560 3.325 1.00 95.75 150 SER A O 1
ATOM 1145 N N . TYR A 1 151 ? -1.002 6.074 3.748 1.00 94.94 151 TYR A N 1
ATOM 1146 C CA . TYR A 1 151 ? 0.115 5.311 3.170 1.00 94.94 151 TYR A CA 1
ATOM 1147 C C . TYR A 1 151 ? 0.408 3.979 3.880 1.00 94.94 151 TYR A C 1
ATOM 1149 O O . TYR A 1 151 ? 1.105 3.129 3.329 1.00 94.94 151 TYR A O 1
ATOM 1157 N N . LYS A 1 152 ? -0.105 3.783 5.101 1.00 96.38 152 LYS A N 1
ATOM 1158 C CA . LYS A 1 152 ? 0.030 2.530 5.864 1.00 96.38 152 LYS A CA 1
ATOM 1159 C C . LYS A 1 152 ? -0.974 1.473 5.404 1.00 96.38 152 LYS A C 1
ATOM 1161 O O . LYS A 1 152 ? -0.823 0.300 5.739 1.00 96.38 152 LYS A O 1
ATOM 1166 N N . PHE A 1 153 ? -1.957 1.871 4.600 1.00 96.25 153 PHE A N 1
ATOM 1167 C CA . PHE A 1 153 ? -2.930 0.978 3.996 1.00 96.25 153 PHE A CA 1
ATOM 1168 C C . PHE A 1 153 ? -2.792 0.955 2.475 1.00 96.25 153 PHE A C 1
ATOM 1170 O O . PHE A 1 153 ? -2.287 1.906 1.882 1.00 96.25 153 PHE A O 1
ATOM 1177 N N . PHE A 1 154 ? -3.276 -0.109 1.846 1.00 94.69 154 PHE A N 1
ATOM 1178 C CA . PHE A 1 154 ? -3.418 -0.211 0.396 1.00 94.69 154 PHE A CA 1
ATOM 1179 C C . PHE A 1 154 ? -4.813 -0.708 0.022 1.00 94.69 154 PHE A C 1
ATOM 1181 O O . PHE A 1 154 ? -5.485 -1.352 0.837 1.00 94.69 154 PHE A O 1
ATOM 1188 N N . ILE A 1 155 ? -5.227 -0.439 -1.216 1.00 92.00 155 ILE A N 1
ATOM 1189 C CA . ILE A 1 155 ? -6.440 -1.012 -1.807 1.00 92.00 155 ILE A CA 1
ATOM 1190 C C . ILE A 1 155 ? -6.016 -2.097 -2.797 1.00 92.00 155 ILE A C 1
ATOM 1192 O O . ILE A 1 155 ? -5.121 -1.891 -3.620 1.00 92.00 155 ILE A O 1
ATOM 1196 N N . SER A 1 156 ? -6.597 -3.293 -2.682 1.00 88.50 156 SER A N 1
ATOM 1197 C CA . SER A 1 156 ? -6.236 -4.385 -3.586 1.00 88.50 156 SER A CA 1
ATOM 1198 C C . SER A 1 156 ? -6.738 -4.106 -5.004 1.00 88.50 156 SER A C 1
ATOM 1200 O O . SER A 1 156 ? -7.770 -3.466 -5.183 1.00 88.50 156 SER A O 1
ATOM 1202 N N . GLU A 1 157 ? -6.024 -4.598 -6.012 1.00 86.38 157 GLU A N 1
ATOM 1203 C CA . GLU A 1 157 ? -6.406 -4.459 -7.425 1.00 86.38 157 GLU A CA 1
ATOM 1204 C C . GLU A 1 157 ? -7.855 -4.909 -7.678 1.00 86.38 157 GLU A C 1
ATOM 1206 O O . GLU A 1 157 ? -8.647 -4.176 -8.263 1.00 86.38 157 GLU A O 1
ATOM 1211 N N . ALA A 1 158 ? -8.236 -6.065 -7.124 1.00 85.38 158 ALA A N 1
ATOM 1212 C CA . ALA A 1 158 ? -9.588 -6.610 -7.228 1.00 85.38 158 ALA A CA 1
ATOM 1213 C C . ALA A 1 158 ? -10.665 -5.683 -6.635 1.00 85.38 158 ALA A C 1
ATOM 1215 O O . ALA A 1 158 ? -11.838 -5.766 -6.997 1.00 85.38 158 ALA A O 1
ATOM 1216 N N . ASP A 1 159 ? -10.290 -4.779 -5.727 1.00 82.69 159 ASP A N 1
ATOM 1217 C CA . ASP A 1 159 ? -11.230 -3.840 -5.132 1.00 82.69 159 ASP A CA 1
ATOM 1218 C C . ASP A 1 159 ? -11.481 -2.602 -6.004 1.00 82.69 159 ASP A C 1
ATOM 1220 O O . ASP A 1 159 ? -12.563 -2.015 -5.877 1.00 82.69 159 ASP A O 1
ATOM 1224 N N . TYR A 1 160 ? -10.557 -2.261 -6.915 1.00 70.00 160 TYR A N 1
ATOM 1225 C CA . TYR A 1 160 ? -10.700 -1.164 -7.883 1.00 70.00 160 TYR A CA 1
ATOM 1226 C C . TYR A 1 160 ? -11.688 -1.485 -9.019 1.00 70.00 160 TYR A C 1
ATOM 1228 O O . TYR A 1 160 ? -12.335 -0.572 -9.534 1.00 70.00 160 TYR A O 1
ATOM 1236 N N . GLU A 1 161 ? -11.824 -2.757 -9.407 1.00 58.25 161 GLU A N 1
ATOM 1237 C CA . GLU A 1 161 ? -12.487 -3.160 -10.662 1.00 58.25 161 GLU A CA 1
ATOM 1238 C C . GLU A 1 161 ? -14.012 -3.390 -10.579 1.00 58.25 161 GLU A C 1
ATOM 1240 O O . GLU A 1 161 ? -14.653 -3.552 -11.614 1.00 58.25 161 GLU A O 1
ATOM 1245 N N . ASP A 1 162 ? -14.640 -3.331 -9.395 1.00 50.06 162 ASP A N 1
ATOM 1246 C CA . ASP A 1 162 ? -16.109 -3.474 -9.269 1.00 50.06 162 ASP A CA 1
ATOM 1247 C C . ASP A 1 162 ? -16.869 -2.159 -9.571 1.00 50.06 162 ASP A C 1
ATOM 1249 O O . ASP A 1 162 ? -17.527 -1.578 -8.688 1.00 50.06 162 ASP A O 1
ATOM 1253 N N . ASN A 1 163 ? -16.782 -1.684 -10.817 1.00 42.75 163 ASN A N 1
ATOM 1254 C CA . ASN A 1 163 ? -17.667 -0.658 -11.388 1.00 42.75 163 ASN A CA 1
ATOM 1255 C C . ASN A 1 163 ? -18.413 -1.182 -12.618 1.00 42.75 163 ASN A C 1
ATOM 1257 O O . ASN A 1 163 ? -17.746 -1.578 -13.598 1.00 42.75 163 ASN A O 1
#

Radius of gyration: 28.11 Å; Cα contacts (8 Å, |Δi|>4): 256; chains: 1; bounding box: 83×53×70 Å